Protein AF-A0A953S2D6-F1 (afdb_monomer_lite)

Radius of gyration: 29.21 Å; chains: 1; bounding box: 96×52×56 Å

Sequence (119 aa):
MMPFLSILCRARGLILPLVLLISFASARAQKHPPAKPIDLNVANAKELQQLPGVGAVTAQRIIDMRQKSGRFRRVEDLLAIRGISQKKLQALRPYVTVSPPPPQSTAKKPSPASQTHKN

pLDDT: mean 70.48, std 15.91, range [41.06, 90.5]

Secondary structure (DSSP, 8-state):
-------------------------------PPPSSPEETTT--HHHHHHSTT--HHHHHHHHHHHHHH-S--SGGGGGGSTT--HHHHHHHGGGEE--S--S---S------------

Structure (mmCIF, N/CA/C/O backbone):
data_AF-A0A953S2D6-F1
#
_entry.id   AF-A0A953S2D6-F1
#
loop_
_atom_site.group_PDB
_atom_site.id
_atom_site.type_symbol
_atom_site.label_atom_id
_atom_site.label_alt_id
_atom_site.label_comp_id
_atom_site.label_asym_id
_atom_site.label_entity_id
_atom_site.label_seq_id
_atom_site.pdbx_PDB_ins_code
_atom_site.Cartn_x
_atom_site.Cartn_y
_atom_site.Cartn_z
_atom_site.occupancy
_atom_site.B_iso_or_equiv
_atom_site.auth_seq_id
_atom_site.auth_comp_id
_atom_site.auth_asym_id
_atom_site.auth_atom_id
_atom_site.pdbx_PDB_model_num
ATOM 1 N N . MET A 1 1 ? 77.063 6.737 -46.715 1.00 54.91 1 MET A N 1
ATOM 2 C CA . MET A 1 1 ? 77.766 6.188 -45.538 1.00 54.91 1 MET A CA 1
ATOM 3 C C . MET A 1 1 ? 77.004 6.645 -44.301 1.00 54.91 1 MET A C 1
ATOM 5 O O . MET A 1 1 ? 77.249 7.735 -43.811 1.00 54.91 1 MET A O 1
ATOM 9 N N . MET A 1 2 ? 75.978 5.884 -43.910 1.00 44.56 2 MET A N 1
ATOM 10 C CA . MET A 1 2 ? 75.073 6.200 -42.795 1.00 44.56 2 MET A CA 1
ATOM 11 C C . MET A 1 2 ? 75.369 5.244 -41.643 1.00 44.56 2 MET A C 1
ATOM 13 O O . MET A 1 2 ? 75.347 4.034 -41.877 1.00 44.56 2 MET A O 1
ATOM 17 N N . PRO A 1 3 ? 75.612 5.743 -40.426 1.00 63.66 3 PRO A N 1
ATOM 18 C CA . PRO A 1 3 ? 75.492 4.913 -39.242 1.00 63.66 3 PRO A CA 1
ATOM 19 C C . PRO A 1 3 ? 74.481 5.489 -38.242 1.00 63.66 3 PRO A C 1
ATOM 21 O O . PRO A 1 3 ? 74.256 6.693 -38.184 1.00 63.66 3 PRO A O 1
ATOM 24 N N . PHE A 1 4 ? 73.956 4.589 -37.410 1.00 49.72 4 PHE A N 1
ATOM 25 C CA . PHE A 1 4 ? 73.128 4.829 -36.221 1.00 49.72 4 PHE A CA 1
ATOM 26 C C . PHE A 1 4 ? 71.613 4.755 -36.393 1.00 49.72 4 PHE A C 1
ATOM 28 O O . PHE A 1 4 ? 70.843 5.605 -35.957 1.00 49.72 4 PHE A O 1
ATOM 35 N N . LEU A 1 5 ? 71.194 3.589 -36.882 1.00 51.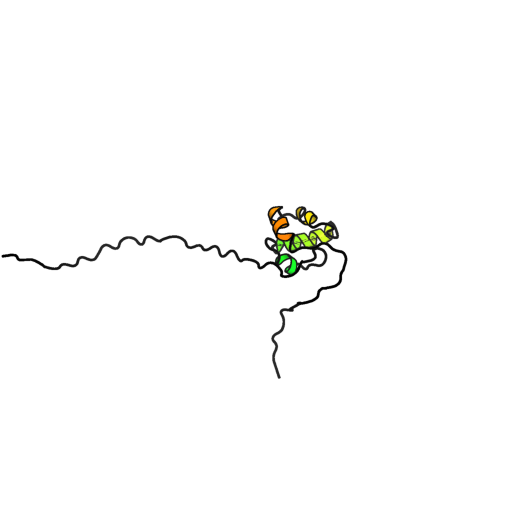97 5 LEU A N 1
ATOM 36 C CA . LEU A 1 5 ? 70.052 2.893 -36.305 1.00 51.97 5 LEU A CA 1
ATOM 37 C C . LEU A 1 5 ? 70.521 2.196 -35.008 1.00 51.97 5 LEU A C 1
ATOM 39 O O . LEU A 1 5 ? 71.282 1.232 -35.062 1.00 51.97 5 LEU A O 1
ATOM 43 N N . SER A 1 6 ? 70.127 2.707 -33.841 1.00 50.12 6 SER A N 1
ATOM 44 C CA . SER A 1 6 ? 70.213 2.035 -32.528 1.00 50.12 6 SER A CA 1
ATOM 45 C C . SER A 1 6 ? 69.226 2.731 -31.584 1.00 50.12 6 SER A C 1
ATOM 47 O O . SER A 1 6 ? 69.408 3.883 -31.219 1.00 50.12 6 SER A O 1
ATOM 49 N N . ILE A 1 7 ? 68.040 2.165 -31.363 1.00 61.88 7 ILE A N 1
ATOM 50 C CA . ILE A 1 7 ? 67.784 1.269 -30.226 1.00 61.88 7 ILE A CA 1
ATOM 51 C C . ILE A 1 7 ? 68.176 1.950 -28.909 1.00 61.88 7 ILE A C 1
ATOM 53 O O . ILE A 1 7 ? 69.270 1.740 -28.400 1.00 61.88 7 ILE A O 1
ATOM 57 N N . LEU A 1 8 ? 67.247 2.706 -28.317 1.00 53.69 8 LEU A N 1
ATOM 58 C CA . LEU A 1 8 ? 67.075 2.662 -26.867 1.00 53.69 8 LEU A CA 1
ATOM 59 C C . LEU A 1 8 ? 65.648 3.040 -26.469 1.00 53.69 8 LEU A C 1
ATOM 61 O O . LEU A 1 8 ? 65.281 4.195 -26.278 1.00 53.69 8 LEU A O 1
ATOM 65 N N . CYS A 1 9 ? 64.849 1.989 -26.341 1.00 50.72 9 CYS A N 1
ATOM 66 C CA . CYS A 1 9 ? 63.895 1.785 -25.264 1.00 50.72 9 CYS A CA 1
ATOM 67 C C . CYS A 1 9 ? 64.082 2.754 -24.072 1.00 50.72 9 CYS A C 1
ATOM 69 O O . CYS A 1 9 ? 65.019 2.619 -23.286 1.00 50.72 9 CYS A O 1
ATOM 71 N N . ARG A 1 10 ? 63.153 3.695 -23.884 1.00 50.59 10 ARG A N 1
ATOM 72 C CA . ARG A 1 10 ? 62.911 4.305 -22.570 1.00 50.59 10 ARG A CA 1
ATOM 73 C C . ARG A 1 10 ? 61.414 4.387 -22.309 1.00 50.59 10 ARG A C 1
ATOM 75 O O . ARG A 1 10 ? 60.820 5.451 -22.181 1.00 50.59 10 ARG A O 1
ATOM 82 N N . ALA A 1 11 ? 60.813 3.208 -22.202 1.00 53.41 11 ALA A N 1
ATOM 83 C CA . ALA A 1 11 ? 59.635 3.041 -21.374 1.00 53.41 11 ALA A CA 1
ATOM 84 C C . ALA A 1 11 ? 59.973 3.508 -19.947 1.00 53.41 11 ALA A C 1
ATOM 86 O O . ALA A 1 11 ? 60.863 2.939 -19.316 1.00 53.41 11 ALA A O 1
ATOM 87 N N . ARG A 1 12 ? 59.296 4.556 -19.464 1.00 61.66 12 ARG A N 1
ATOM 88 C CA . ARG A 1 12 ? 58.943 4.812 -18.051 1.00 61.66 12 ARG A CA 1
ATOM 89 C C . ARG A 1 12 ? 58.314 6.194 -17.950 1.00 61.66 12 ARG A C 1
ATOM 91 O O . ARG A 1 12 ? 58.996 7.205 -17.863 1.00 61.66 12 ARG A O 1
ATOM 98 N N . GLY A 1 13 ? 56.994 6.208 -17.950 1.00 48.91 13 GLY A N 1
ATOM 99 C CA . GLY A 1 13 ? 56.206 7.409 -17.733 1.00 48.91 13 GLY A CA 1
ATOM 100 C C . GLY A 1 13 ? 54.754 7.009 -17.616 1.00 48.91 13 GLY A C 1
ATOM 101 O O . GLY A 1 13 ? 53.980 7.233 -18.531 1.00 48.91 13 GLY A O 1
ATOM 102 N N . LEU A 1 14 ? 54.460 6.295 -16.532 1.00 59.91 14 LEU A N 1
ATOM 103 C CA . LEU A 1 14 ? 53.147 5.866 -16.069 1.00 59.91 14 LEU A CA 1
ATOM 104 C C . LEU A 1 14 ? 52.128 7.011 -16.232 1.00 59.91 14 LEU A C 1
ATOM 106 O O . LEU A 1 14 ? 52.079 7.927 -15.413 1.00 59.91 14 LEU A O 1
ATOM 110 N N . ILE A 1 15 ? 51.345 6.979 -17.312 1.00 58.12 15 ILE A N 1
ATOM 111 C CA . ILE A 1 15 ? 50.226 7.897 -17.516 1.00 58.12 15 ILE A CA 1
ATOM 112 C C . ILE A 1 15 ? 49.119 7.437 -16.569 1.00 58.12 15 ILE A C 1
ATOM 114 O O . ILE A 1 15 ? 48.563 6.352 -16.720 1.00 58.12 15 ILE A O 1
ATOM 118 N N . LEU A 1 16 ? 48.917 8.266 -15.545 1.00 52.12 16 LEU A N 1
ATOM 119 C CA . LEU A 1 16 ? 47.763 8.406 -14.660 1.00 52.12 16 LEU A CA 1
ATOM 120 C C . LEU A 1 16 ? 46.562 7.516 -15.056 1.00 52.12 16 LEU A C 1
ATOM 122 O O . LEU A 1 16 ? 46.021 7.706 -16.150 1.00 52.12 16 LEU A O 1
ATOM 126 N N . PRO A 1 17 ? 46.096 6.575 -14.208 1.00 49.22 17 PRO A N 1
ATOM 127 C CA . PRO A 1 17 ? 44.925 5.788 -14.548 1.00 49.22 17 PRO A CA 1
ATOM 128 C C . PRO A 1 17 ? 43.717 6.726 -14.525 1.00 49.22 17 PRO A C 1
ATOM 130 O O . PRO A 1 17 ? 43.240 7.141 -13.469 1.00 49.22 17 PRO A O 1
ATOM 133 N N . LEU A 1 18 ? 43.238 7.084 -15.714 1.00 57.66 18 LEU A N 1
ATOM 134 C CA . LEU A 1 18 ? 41.928 7.672 -15.925 1.00 57.66 18 LEU A CA 1
ATOM 135 C C . LEU A 1 18 ? 40.903 6.625 -15.477 1.00 57.66 18 LEU A C 1
ATOM 137 O O . LEU A 1 18 ? 40.545 5.724 -16.233 1.00 57.66 18 LEU A O 1
ATO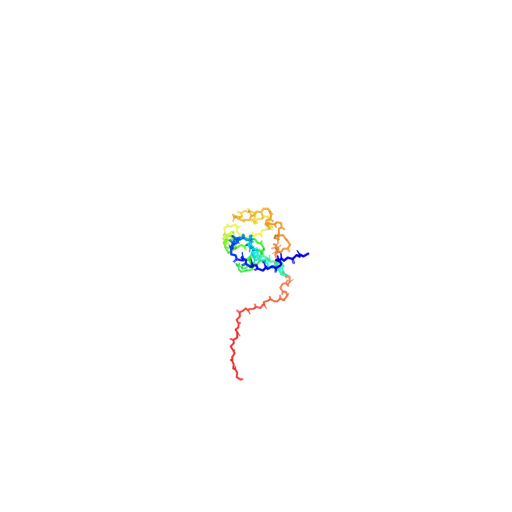M 141 N N . VAL A 1 19 ? 40.492 6.714 -14.211 1.00 56.84 19 VAL A N 1
ATOM 142 C CA . VAL A 1 19 ? 39.372 5.977 -13.619 1.00 56.84 19 VAL A CA 1
ATOM 143 C C . VAL A 1 19 ? 38.116 6.376 -14.393 1.00 56.84 19 VAL A C 1
ATOM 145 O O . VAL A 1 19 ? 37.424 7.343 -14.077 1.00 56.84 19 VAL A O 1
ATOM 148 N N . LEU A 1 20 ? 37.877 5.655 -15.486 1.00 54.62 20 LEU A N 1
ATOM 149 C CA . LEU A 1 20 ? 36.724 5.802 -16.351 1.00 54.62 20 LEU A CA 1
ATOM 150 C C . LEU A 1 20 ? 35.496 5.263 -15.608 1.00 54.62 20 LEU A C 1
ATOM 152 O O . LEU A 1 20 ? 35.279 4.060 -15.512 1.00 54.62 20 LEU A O 1
ATOM 156 N N . LEU A 1 21 ? 34.716 6.208 -15.087 1.00 56.25 21 LEU A N 1
ATOM 157 C CA . LEU A 1 21 ? 33.257 6.179 -15.002 1.00 56.25 21 LEU A CA 1
ATOM 158 C C . LEU A 1 21 ? 32.639 4.916 -14.388 1.00 56.25 21 LEU A C 1
ATOM 160 O O . LEU A 1 21 ? 32.195 3.999 -15.072 1.00 56.25 21 LEU A O 1
ATOM 164 N N . ILE A 1 22 ? 32.512 4.955 -13.061 1.00 60.09 22 ILE A N 1
ATOM 165 C CA . ILE A 1 22 ? 31.221 4.900 -12.354 1.00 60.09 22 ILE A CA 1
ATOM 166 C C . ILE A 1 22 ? 30.103 4.199 -13.153 1.00 60.09 22 ILE A C 1
ATOM 168 O O . ILE A 1 22 ? 29.095 4.798 -13.519 1.00 60.09 22 ILE A O 1
ATOM 172 N N . SER A 1 23 ? 30.237 2.893 -13.373 1.00 58.03 23 SER A N 1
ATOM 173 C CA . SER A 1 23 ? 29.103 2.039 -13.723 1.00 58.03 23 SER A CA 1
ATOM 174 C C . SER A 1 23 ? 28.379 1.669 -12.435 1.00 58.03 23 SER A C 1
ATOM 176 O O . SER A 1 23 ? 28.304 0.508 -12.044 1.00 58.03 23 SER A O 1
ATOM 178 N N . PHE A 1 24 ? 27.841 2.679 -11.747 1.00 56.91 24 PHE A N 1
ATOM 179 C CA . PHE A 1 24 ? 26.824 2.460 -10.726 1.00 56.91 24 PHE A CA 1
ATOM 180 C C . PHE A 1 24 ? 25.523 2.162 -11.472 1.00 56.91 24 PHE A C 1
ATOM 182 O O . PHE A 1 24 ? 24.615 2.988 -11.570 1.00 56.91 24 PHE A O 1
ATOM 189 N N . ALA A 1 25 ? 25.473 0.977 -12.083 1.00 58.75 25 ALA A N 1
ATOM 190 C CA . ALA A 1 25 ? 24.252 0.397 -12.594 1.00 58.75 25 ALA A CA 1
ATOM 191 C C . ALA A 1 25 ? 23.343 0.205 -11.381 1.00 58.75 25 ALA A C 1
ATOM 193 O O . ALA A 1 25 ? 23.420 -0.789 -10.662 1.00 58.75 25 ALA A O 1
ATOM 194 N N . SER A 1 26 ? 22.531 1.226 -11.103 1.00 55.44 26 SER A N 1
ATOM 195 C CA . SER A 1 26 ? 21.443 1.152 -10.147 1.00 55.44 26 SER A CA 1
ATOM 196 C C . SER A 1 26 ? 20.521 0.050 -10.648 1.00 55.44 26 SER A C 1
ATOM 198 O O . SER A 1 26 ? 19.690 0.263 -11.535 1.00 55.44 26 SER A O 1
ATOM 200 N N . ALA A 1 27 ? 20.734 -1.157 -10.124 1.00 56.59 27 ALA A N 1
ATOM 201 C CA . ALA A 1 27 ? 19.864 -2.296 -10.302 1.00 56.59 27 ALA A CA 1
ATOM 202 C C . ALA A 1 27 ? 18.538 -1.930 -9.641 1.00 56.59 27 ALA A C 1
ATOM 204 O O . ALA A 1 27 ? 18.291 -2.191 -8.464 1.00 56.59 27 ALA A O 1
ATOM 205 N N . ARG A 1 28 ? 17.684 -1.245 -10.402 1.00 55.88 28 ARG A N 1
ATOM 206 C CA . ARG A 1 28 ? 16.274 -1.105 -10.079 1.00 55.88 28 ARG A CA 1
ATOM 207 C C . ARG A 1 28 ? 15.752 -2.530 -10.022 1.00 55.88 28 ARG A C 1
ATOM 209 O O . ARG A 1 28 ? 15.581 -3.155 -11.062 1.00 55.88 28 ARG A O 1
ATOM 216 N N . ALA A 1 29 ? 15.575 -3.054 -8.811 1.00 57.34 29 ALA A N 1
ATOM 217 C CA . ALA A 1 29 ? 14.903 -4.318 -8.577 1.00 57.34 29 ALA A CA 1
ATOM 218 C C . ALA A 1 29 ? 13.491 -4.187 -9.159 1.00 57.34 29 ALA A C 1
ATOM 220 O O . ALA A 1 29 ? 12.591 -3.622 -8.534 1.00 57.34 29 ALA A O 1
ATOM 221 N N . GLN A 1 30 ? 13.335 -4.620 -10.409 1.00 55.66 30 GLN A N 1
ATOM 222 C CA . GLN A 1 30 ? 12.067 -4.607 -11.113 1.00 55.66 30 GLN A CA 1
ATOM 223 C C . GLN A 1 30 ? 11.176 -5.622 -10.410 1.00 55.66 30 GLN A C 1
ATOM 225 O O . GLN A 1 30 ? 11.355 -6.834 -10.524 1.00 55.66 30 GLN A O 1
ATOM 230 N N . LYS A 1 31 ? 10.246 -5.117 -9.602 1.00 53.06 31 LYS A N 1
ATOM 231 C CA . LYS A 1 31 ? 9.232 -5.946 -8.968 1.00 53.06 31 LYS A CA 1
ATOM 232 C C . LYS A 1 31 ? 8.277 -6.377 -10.073 1.00 53.06 31 LYS A C 1
ATOM 234 O O . LYS A 1 31 ? 7.575 -5.534 -10.628 1.00 53.06 31 LYS A O 1
ATOM 239 N N . HIS A 1 32 ? 8.319 -7.658 -10.439 1.00 57.12 32 HIS A N 1
ATOM 240 C CA . HIS A 1 32 ? 7.426 -8.192 -11.458 1.00 57.12 32 HIS A CA 1
ATOM 241 C C . HIS A 1 32 ? 5.974 -7.937 -11.047 1.00 57.12 32 HIS A C 1
ATOM 243 O O . HIS A 1 32 ? 5.621 -8.214 -9.894 1.00 57.12 32 HIS A O 1
ATOM 249 N N . PRO A 1 33 ? 5.145 -7.402 -11.957 1.00 58.75 33 PRO A N 1
ATOM 250 C CA . PRO A 1 33 ? 3.744 -7.192 -11.664 1.00 58.75 33 PRO A CA 1
ATOM 251 C C . PRO A 1 33 ? 3.064 -8.526 -11.330 1.00 58.75 33 PRO A C 1
ATOM 253 O O . PRO A 1 33 ? 3.429 -9.566 -11.891 1.00 58.75 33 PRO A O 1
ATOM 256 N N . PRO A 1 34 ? 2.085 -8.529 -10.413 1.00 60.81 34 PRO A N 1
ATOM 257 C CA . PRO A 1 34 ? 1.362 -9.745 -10.085 1.00 60.81 34 PRO A CA 1
ATOM 258 C C . PRO A 1 34 ? 0.601 -10.243 -11.319 1.00 60.81 34 PRO A C 1
ATOM 260 O O . PRO A 1 34 ? -0.071 -9.478 -12.005 1.00 60.81 34 PRO A O 1
ATOM 263 N N . ALA A 1 35 ? 0.671 -11.551 -11.575 1.00 64.50 35 ALA A N 1
ATOM 264 C CA . ALA A 1 35 ? -0.021 -12.200 -12.693 1.00 64.50 35 ALA A CA 1
ATOM 265 C C . ALA A 1 35 ? -1.558 -12.164 -12.570 1.00 64.50 35 ALA A C 1
ATOM 267 O O . ALA A 1 35 ? -2.263 -12.622 -13.466 1.00 64.50 35 ALA A O 1
ATOM 268 N N . LYS A 1 36 ? -2.079 -11.680 -11.436 1.00 71.88 36 LYS A N 1
ATOM 269 C CA . LYS A 1 36 ? -3.501 -11.652 -11.112 1.00 71.88 36 LYS A CA 1
ATOM 270 C C . LYS A 1 36 ? -3.885 -10.340 -10.445 1.00 71.88 36 LYS A C 1
ATOM 272 O O . LYS A 1 36 ? -3.094 -9.834 -9.645 1.00 71.88 36 LYS A O 1
ATOM 277 N N . PRO A 1 37 ? -5.096 -9.831 -10.720 1.00 77.19 37 PRO A N 1
ATOM 278 C CA . PRO A 1 37 ? -5.635 -8.704 -9.984 1.00 77.19 37 PRO A CA 1
ATOM 279 C C . PRO A 1 37 ? -5.767 -9.050 -8.498 1.00 77.19 37 PRO A C 1
ATOM 281 O O . PRO A 1 37 ? -6.291 -10.101 -8.127 1.00 77.19 37 PRO A O 1
ATOM 284 N N . ILE A 1 38 ? -5.256 -8.159 -7.656 1.00 83.50 38 ILE A N 1
ATOM 285 C CA . ILE A 1 38 ? -5.255 -8.273 -6.203 1.00 83.50 38 ILE A CA 1
ATOM 286 C C . ILE A 1 38 ? -6.440 -7.479 -5.657 1.00 83.50 38 ILE A C 1
ATOM 288 O O . ILE A 1 38 ? -6.563 -6.277 -5.900 1.00 83.50 38 ILE A O 1
ATOM 292 N N . ASP A 1 39 ? -7.302 -8.137 -4.886 1.00 85.31 39 ASP A N 1
ATOM 293 C CA . ASP A 1 39 ? -8.445 -7.470 -4.268 1.00 85.31 39 ASP A CA 1
ATOM 294 C C . ASP A 1 39 ? -8.021 -6.694 -3.014 1.00 85.31 39 ASP A C 1
ATOM 296 O O . ASP A 1 39 ? -7.556 -7.256 -2.020 1.00 85.31 39 ASP A O 1
ATOM 300 N N . LEU A 1 40 ? -8.231 -5.378 -3.043 1.00 86.06 40 LEU A N 1
ATOM 301 C CA . LEU A 1 40 ? -7.859 -4.461 -1.970 1.00 86.06 40 LEU A CA 1
ATOM 302 C C . LEU A 1 40 ? -8.629 -4.664 -0.670 1.00 86.06 40 LEU A C 1
ATOM 304 O O . LEU A 1 40 ? -8.231 -4.052 0.316 1.00 86.06 40 LEU A O 1
ATOM 308 N N . ASN A 1 41 ? -9.684 -5.476 -0.625 1.00 85.88 41 ASN A N 1
ATOM 309 C CA . ASN A 1 41 ? -10.442 -5.760 0.596 1.00 85.88 41 ASN A CA 1
ATOM 310 C C . ASN A 1 41 ? -10.008 -7.049 1.305 1.00 85.88 41 ASN A C 1
ATOM 312 O O . ASN A 1 41 ? -10.144 -7.137 2.526 1.00 85.88 41 ASN A O 1
ATOM 316 N N . VAL A 1 42 ? -9.458 -8.021 0.572 1.00 82.38 42 VAL A N 1
ATOM 317 C CA . VAL A 1 42 ? -9.012 -9.321 1.118 1.00 82.38 42 VAL A CA 1
ATOM 318 C C . VAL A 1 42 ? -7.501 -9.524 1.067 1.00 82.38 42 VAL A C 1
ATOM 320 O O . VAL A 1 42 ? -6.989 -10.364 1.797 1.00 82.38 42 VAL A O 1
ATOM 323 N N . ALA A 1 43 ? -6.770 -8.734 0.279 1.00 83.00 43 ALA A N 1
ATOM 324 C CA . ALA A 1 43 ? -5.332 -8.912 0.115 1.00 83.00 43 ALA A CA 1
ATOM 325 C C . ALA A 1 43 ? -4.555 -8.791 1.428 1.00 83.00 43 ALA A C 1
ATOM 327 O O . ALA A 1 43 ? -4.842 -7.920 2.259 1.00 83.00 43 ALA A O 1
ATOM 328 N N . ASN A 1 44 ? -3.531 -9.630 1.554 1.00 85.75 44 ASN A N 1
ATOM 329 C CA . ASN A 1 44 ? -2.570 -9.660 2.647 1.00 85.75 44 ASN A CA 1
ATOM 330 C C . ASN A 1 44 ? -1.407 -8.687 2.416 1.00 85.75 44 ASN A C 1
ATOM 332 O O . ASN A 1 44 ? -1.109 -8.294 1.288 1.00 85.75 44 ASN A O 1
ATOM 336 N N . ALA A 1 45 ? -0.657 -8.369 3.478 1.00 85.06 45 ALA A N 1
ATOM 337 C CA . ALA A 1 45 ? 0.500 -7.471 3.394 1.00 85.06 45 ALA A CA 1
ATOM 338 C C . ALA A 1 45 ? 1.530 -7.905 2.334 1.00 85.06 45 ALA A C 1
ATOM 340 O O . ALA A 1 45 ? 2.089 -7.059 1.639 1.00 85.06 45 ALA A O 1
ATOM 341 N N . LYS A 1 46 ? 1.768 -9.216 2.183 1.00 84.06 46 LYS A N 1
ATOM 342 C CA . LYS A 1 46 ? 2.700 -9.754 1.178 1.00 84.06 46 LYS A CA 1
ATOM 343 C C . LYS A 1 46 ? 2.193 -9.561 -0.252 1.00 84.06 46 LYS A C 1
ATOM 345 O O . LYS A 1 46 ? 2.983 -9.207 -1.117 1.00 84.06 46 LYS A O 1
ATOM 350 N N . GLU A 1 47 ? 0.897 -9.744 -0.485 1.00 84.19 47 GLU A N 1
ATOM 351 C CA . GLU A 1 47 ? 0.264 -9.566 -1.800 1.00 84.19 47 GLU A CA 1
ATOM 352 C C . GLU A 1 47 ? 0.277 -8.087 -2.195 1.00 84.19 47 GLU A C 1
ATOM 354 O O . GLU A 1 47 ? 0.721 -7.731 -3.282 1.00 84.19 47 GLU A O 1
ATOM 359 N N . LEU A 1 48 ? -0.068 -7.196 -1.261 1.00 85.31 48 LEU A N 1
ATOM 360 C CA . LEU A 1 48 ? 0.028 -5.750 -1.469 1.00 85.31 48 LEU A CA 1
ATOM 361 C C . LEU A 1 48 ? 1.458 -5.310 -1.789 1.00 85.31 48 LEU A C 1
ATOM 363 O O . LEU A 1 48 ? 1.659 -4.425 -2.612 1.00 85.31 48 LEU A O 1
ATOM 367 N N . GLN A 1 49 ? 2.465 -5.934 -1.177 1.00 86.06 49 GLN A N 1
ATOM 368 C CA . GLN A 1 49 ? 3.857 -5.641 -1.495 1.00 86.06 49 GLN A CA 1
ATOM 369 C C . GLN A 1 49 ? 4.242 -6.072 -2.909 1.00 86.06 49 GLN A C 1
ATOM 371 O O . GLN A 1 49 ? 5.147 -5.461 -3.456 1.00 86.06 49 GLN A O 1
ATOM 376 N N . GLN A 1 50 ? 3.618 -7.078 -3.527 1.00 83.31 50 GLN A N 1
ATOM 377 C CA . GLN A 1 50 ? 3.950 -7.475 -4.908 1.00 83.31 50 GLN A CA 1
ATOM 378 C C . GLN A 1 50 ? 3.644 -6.372 -5.923 1.00 83.31 50 GLN A C 1
ATOM 380 O O . GLN A 1 50 ? 4.198 -6.364 -7.019 1.00 83.31 50 GLN A O 1
ATOM 385 N N . LEU A 1 51 ? 2.808 -5.412 -5.540 1.00 82.62 51 LEU A N 1
ATOM 386 C CA . LEU A 1 51 ? 2.448 -4.295 -6.380 1.00 82.62 51 LEU A CA 1
ATOM 387 C C . LEU A 1 51 ? 3.631 -3.327 -6.603 1.00 82.62 51 LEU A C 1
ATOM 389 O O . LEU A 1 51 ? 4.367 -2.991 -5.663 1.00 82.62 51 LEU A O 1
ATOM 393 N N . PRO A 1 52 ? 3.813 -2.822 -7.835 1.00 81.12 52 PRO A N 1
ATOM 394 C CA . PRO A 1 52 ? 4.884 -1.883 -8.143 1.00 81.12 52 PRO A CA 1
ATOM 395 C C . PRO A 1 52 ? 4.707 -0.580 -7.351 1.00 81.12 52 PRO A C 1
ATOM 397 O O . PRO A 1 52 ? 3.652 0.050 -7.359 1.00 81.12 52 PRO A O 1
ATOM 400 N N . GLY A 1 53 ? 5.759 -0.159 -6.644 1.00 80.44 53 GLY A N 1
ATOM 401 C CA . GLY A 1 53 ? 5.743 1.077 -5.854 1.00 80.44 53 GLY A CA 1
ATOM 402 C C . GLY A 1 53 ? 5.032 0.986 -4.496 1.00 80.44 53 GLY A C 1
ATOM 403 O O . GLY A 1 53 ? 4.953 2.010 -3.803 1.00 80.44 53 GLY A O 1
ATOM 404 N N . VAL A 1 54 ? 4.574 -0.211 -4.098 1.00 85.12 54 VAL A N 1
ATOM 405 C CA . VAL A 1 54 ? 4.041 -0.511 -2.760 1.00 85.12 54 VAL A CA 1
ATOM 406 C C . VAL A 1 54 ? 5.101 -1.247 -1.937 1.00 85.12 54 VAL A C 1
ATOM 408 O O . VAL A 1 54 ? 5.555 -2.345 -2.266 1.00 85.12 54 VAL A O 1
ATOM 411 N N . GLY A 1 55 ? 5.531 -0.605 -0.851 1.00 86.69 55 GLY A N 1
ATOM 412 C CA . GLY A 1 55 ? 6.474 -1.173 0.115 1.00 86.69 55 GLY A CA 1
ATOM 413 C C . GLY A 1 55 ? 5.776 -1.748 1.347 1.00 86.69 55 GLY A C 1
ATOM 414 O O . GLY A 1 55 ? 4.563 -1.613 1.500 1.00 86.69 55 GLY A O 1
ATOM 415 N N . ALA A 1 56 ? 6.554 -2.329 2.266 1.00 87.44 56 ALA A N 1
ATOM 416 C CA . ALA A 1 56 ? 6.043 -2.865 3.532 1.00 87.44 56 ALA A CA 1
ATOM 417 C C . ALA A 1 56 ? 5.266 -1.816 4.349 1.00 87.44 56 ALA A C 1
ATOM 419 O O . ALA A 1 56 ? 4.162 -2.089 4.810 1.00 87.44 56 ALA A O 1
ATOM 420 N N . VAL A 1 57 ? 5.793 -0.588 4.421 1.00 89.75 57 VAL A N 1
ATOM 421 C CA . VAL A 1 57 ? 5.156 0.539 5.123 1.00 89.75 57 VAL A CA 1
ATOM 422 C C . VAL A 1 57 ? 3.820 0.918 4.479 1.00 89.75 57 VAL A C 1
ATOM 424 O O . VAL A 1 57 ? 2.830 1.149 5.165 1.00 89.75 57 VAL A O 1
ATOM 427 N N . THR A 1 58 ? 3.764 0.979 3.147 1.00 87.81 58 THR A N 1
ATOM 428 C CA . THR A 1 58 ? 2.520 1.297 2.432 1.00 87.81 58 THR A CA 1
ATOM 429 C C . THR A 1 58 ? 1.495 0.177 2.589 1.00 87.81 58 THR A C 1
ATOM 431 O O . THR A 1 58 ? 0.326 0.466 2.806 1.00 87.81 58 THR A O 1
ATOM 434 N N . ALA A 1 59 ? 1.927 -1.086 2.544 1.00 89.25 59 ALA A N 1
ATOM 435 C CA . ALA A 1 59 ? 1.058 -2.239 2.762 1.00 89.25 59 ALA A CA 1
ATOM 436 C C . ALA A 1 59 ? 0.432 -2.239 4.166 1.00 89.25 59 ALA A C 1
ATOM 438 O O . ALA A 1 59 ? -0.765 -2.476 4.291 1.00 89.25 59 ALA A O 1
ATOM 439 N N . GLN A 1 60 ? 1.206 -1.908 5.204 1.00 90.50 60 GLN A N 1
ATOM 440 C CA . GLN A 1 60 ? 0.681 -1.734 6.564 1.00 90.50 60 GLN A CA 1
ATOM 441 C C . GLN A 1 60 ? -0.358 -0.612 6.622 1.00 90.50 60 GLN A C 1
ATOM 443 O O . GLN A 1 60 ? -1.463 -0.834 7.096 1.00 90.50 60 GLN A O 1
ATOM 448 N N . ARG A 1 61 ? -0.075 0.547 6.016 1.00 90.12 61 ARG A N 1
ATOM 449 C CA . ARG A 1 61 ? -1.035 1.663 5.971 1.00 90.12 61 ARG A CA 1
ATOM 450 C C . ARG A 1 61 ? -2.342 1.314 5.259 1.00 90.12 61 ARG A C 1
ATOM 452 O O . ARG A 1 61 ? -3.384 1.836 5.637 1.00 90.12 61 ARG A O 1
ATOM 459 N N . ILE A 1 62 ? -2.305 0.460 4.233 1.00 88.25 62 ILE A N 1
ATOM 460 C CA . ILE A 1 62 ? -3.519 -0.046 3.571 1.00 88.25 62 ILE A CA 1
ATOM 461 C C . ILE A 1 62 ? -4.357 -0.862 4.566 1.00 88.25 62 ILE A C 1
ATOM 463 O O . ILE A 1 62 ? -5.572 -0.696 4.613 1.00 88.25 62 ILE A O 1
ATOM 467 N N . ILE A 1 63 ? -3.720 -1.706 5.381 1.00 88.06 63 ILE A N 1
ATOM 468 C CA . ILE A 1 63 ? -4.398 -2.499 6.417 1.00 88.06 63 ILE A CA 1
ATOM 469 C C . ILE A 1 63 ? -4.959 -1.586 7.514 1.00 88.06 63 ILE A C 1
ATOM 471 O O . ILE A 1 63 ? -6.129 -1.715 7.865 1.00 88.06 63 ILE A O 1
ATOM 475 N N . ASP A 1 64 ? -4.177 -0.616 7.989 1.00 90.06 64 ASP A N 1
ATOM 476 C CA . ASP A 1 64 ? -4.625 0.359 8.990 1.00 90.06 64 ASP A CA 1
ATOM 477 C C . ASP A 1 64 ? -5.814 1.181 8.473 1.00 90.06 64 ASP A C 1
ATOM 479 O O . ASP A 1 64 ? -6.764 1.457 9.204 1.00 90.06 64 ASP A O 1
ATOM 483 N N . MET A 1 65 ? -5.798 1.551 7.188 1.00 89.56 65 MET A N 1
ATOM 484 C CA . MET A 1 65 ? -6.931 2.207 6.537 1.00 89.56 65 MET A CA 1
ATOM 485 C C . MET A 1 65 ? -8.178 1.331 6.536 1.00 89.56 65 MET A C 1
ATOM 487 O O . MET A 1 65 ? -9.261 1.857 6.783 1.00 89.56 65 MET A O 1
ATOM 491 N N . ARG A 1 66 ? -8.049 0.011 6.329 1.00 86.56 66 ARG A N 1
ATOM 492 C CA . ARG A 1 66 ? -9.202 -0.897 6.440 1.00 86.56 66 ARG A CA 1
ATOM 493 C C . ARG A 1 66 ? -9.805 -0.884 7.839 1.00 86.56 66 ARG A C 1
ATOM 495 O O . ARG A 1 66 ? -11.020 -0.962 7.977 1.00 86.56 66 ARG A O 1
ATOM 502 N N . GLN A 1 67 ? -8.969 -0.775 8.868 1.00 87.19 67 GLN A N 1
ATOM 503 C CA . GLN A 1 67 ? -9.429 -0.709 10.254 1.00 87.19 67 GLN A CA 1
ATOM 504 C C . GLN A 1 67 ? -10.097 0.632 10.583 1.00 87.19 67 GLN A C 1
ATOM 506 O O . GLN A 1 67 ? -11.060 0.658 11.341 1.00 87.19 67 GLN A O 1
ATOM 511 N N . LYS A 1 68 ? -9.612 1.739 10.004 1.00 87.69 68 LYS A N 1
ATOM 512 C CA . LYS A 1 68 ? -10.104 3.097 10.295 1.00 87.69 68 LYS A CA 1
ATOM 513 C C . LYS A 1 68 ? -11.301 3.526 9.447 1.00 87.69 68 LYS A C 1
ATOM 515 O O . LYS A 1 68 ? -12.269 4.047 9.986 1.00 87.69 68 LYS A O 1
ATOM 520 N N . SER A 1 69 ? -11.230 3.348 8.128 1.00 82.75 69 SER A N 1
ATOM 521 C CA . SER A 1 69 ? -12.281 3.755 7.179 1.00 82.75 69 SER A CA 1
ATOM 522 C C . SER A 1 69 ? -13.213 2.612 6.779 1.00 82.75 69 SER A C 1
ATOM 524 O O . SER A 1 69 ? -14.244 2.862 6.157 1.00 82.75 69 SER A O 1
ATOM 526 N N . GLY A 1 70 ? -12.878 1.365 7.116 1.00 83.31 70 GLY A N 1
ATOM 527 C CA . GLY A 1 70 ? -13.621 0.191 6.671 1.00 83.31 70 GLY A CA 1
ATOM 528 C C . GLY A 1 70 ? -13.188 -0.285 5.282 1.00 83.31 70 GLY A C 1
ATOM 529 O O . GLY A 1 70 ? -12.030 -0.178 4.887 1.00 83.31 70 GLY A O 1
ATOM 530 N N . ARG A 1 71 ? -14.117 -0.874 4.526 1.00 83.69 71 ARG A N 1
ATOM 531 C CA . ARG A 1 71 ? -13.822 -1.498 3.224 1.00 83.69 71 ARG A CA 1
ATOM 532 C C . ARG A 1 71 ? -13.560 -0.444 2.143 1.00 83.69 71 ARG A C 1
ATOM 534 O O . ARG A 1 71 ? -14.274 0.554 2.073 1.00 83.69 71 ARG A O 1
ATOM 541 N N . PHE A 1 72 ? -12.608 -0.718 1.253 1.00 85.19 72 PHE A N 1
ATOM 542 C CA . PHE A 1 72 ? -12.396 0.076 0.045 1.00 85.19 72 PHE A CA 1
ATOM 543 C C . PHE A 1 72 ? -13.585 -0.106 -0.899 1.00 85.19 72 PHE A C 1
ATOM 545 O O . PHE A 1 72 ? -14.038 -1.236 -1.121 1.00 85.19 72 PHE A O 1
ATOM 552 N N . ARG A 1 73 ? -14.090 1.002 -1.452 1.00 83.25 73 ARG A N 1
ATOM 553 C CA . ARG A 1 73 ? -15.182 1.004 -2.441 1.00 83.25 73 ARG A CA 1
ATOM 554 C C . ARG A 1 73 ? -14.661 1.290 -3.839 1.00 83.25 73 ARG A C 1
ATOM 556 O O . ARG A 1 73 ? -15.235 0.820 -4.818 1.00 83.25 73 ARG A O 1
ATOM 563 N N . ARG A 1 74 ? -13.595 2.082 -3.928 1.00 85.25 74 ARG A N 1
ATOM 564 C CA . ARG A 1 74 ? -12.994 2.564 -5.170 1.00 85.25 74 ARG A CA 1
ATOM 565 C C . ARG A 1 74 ? -11.480 2.388 -5.104 1.00 85.25 74 ARG A C 1
ATOM 567 O O . ARG A 1 74 ? -10.897 2.336 -4.025 1.00 85.25 74 ARG A O 1
ATOM 574 N N . VAL A 1 75 ? -10.826 2.304 -6.261 1.00 83.94 75 VAL A N 1
ATOM 575 C CA . VAL A 1 75 ? -9.352 2.245 -6.312 1.00 83.94 75 VAL A CA 1
ATOM 576 C C . VAL A 1 75 ? -8.760 3.590 -5.879 1.00 83.94 75 VAL A C 1
ATOM 578 O O . VAL A 1 75 ? -7.689 3.642 -5.281 1.00 83.94 75 VAL A O 1
ATOM 581 N N . GLU A 1 76 ? -9.484 4.680 -6.134 1.00 86.88 76 GLU A N 1
ATOM 582 C CA . GLU A 1 76 ? -9.134 6.057 -5.780 1.00 86.88 76 GLU A CA 1
ATOM 583 C C . GLU A 1 76 ? -8.982 6.271 -4.268 1.00 86.88 76 GLU A C 1
ATOM 585 O O . GLU A 1 76 ? -8.194 7.121 -3.858 1.00 86.88 76 GLU A O 1
ATOM 590 N N . ASP A 1 77 ? -9.639 5.452 -3.442 1.00 85.88 77 ASP A N 1
ATOM 591 C CA . ASP A 1 77 ? -9.526 5.492 -1.979 1.00 85.88 77 ASP A CA 1
ATOM 592 C C . ASP A 1 77 ? -8.074 5.247 -1.508 1.00 85.88 77 ASP A C 1
ATOM 594 O O . ASP A 1 77 ? -7.672 5.685 -0.429 1.00 85.88 77 ASP A O 1
ATOM 598 N N . LEU A 1 78 ? -7.237 4.613 -2.342 1.00 85.50 78 LEU A N 1
ATOM 599 C CA . LEU A 1 78 ? -5.803 4.460 -2.089 1.00 85.50 78 LEU A CA 1
ATOM 600 C C . LEU A 1 78 ? -5.045 5.799 -2.052 1.00 85.50 78 LEU A C 1
ATOM 602 O O . LEU A 1 78 ? -3.974 5.857 -1.452 1.00 85.50 78 LEU A O 1
ATOM 606 N N . LEU A 1 79 ? -5.564 6.877 -2.652 1.00 86.56 79 LEU A N 1
ATOM 607 C CA . LEU A 1 79 ? -4.937 8.209 -2.605 1.00 86.56 79 LEU A CA 1
ATOM 608 C C . LEU A 1 7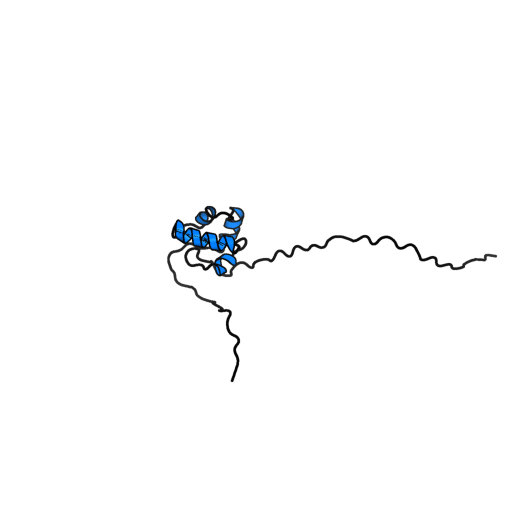9 ? -5.001 8.844 -1.215 1.00 86.56 79 LEU A C 1
ATOM 610 O O . LEU A 1 79 ? -4.168 9.691 -0.897 1.00 86.56 79 LEU A O 1
ATOM 614 N N . ALA A 1 80 ? -5.937 8.410 -0.366 1.00 85.94 80 ALA A N 1
ATOM 615 C CA . ALA A 1 80 ? -5.982 8.839 1.029 1.00 85.94 80 ALA A CA 1
ATOM 616 C C . ALA A 1 80 ? -4.765 8.329 1.828 1.00 85.94 80 ALA A C 1
ATOM 618 O O . ALA A 1 80 ? -4.430 8.863 2.888 1.00 85.94 80 ALA A O 1
ATOM 619 N N . ILE A 1 81 ? -4.061 7.310 1.317 1.00 86.12 81 ILE A N 1
ATOM 620 C CA . ILE A 1 81 ? -2.907 6.709 1.978 1.00 86.12 81 ILE A CA 1
ATOM 621 C C . ILE A 1 81 ? -1.650 7.524 1.703 1.00 86.12 81 ILE A C 1
ATOM 623 O O . ILE A 1 81 ? -1.173 7.652 0.573 1.00 86.12 81 ILE A O 1
ATOM 627 N N . ARG A 1 82 ? -1.015 7.985 2.784 1.00 83.00 82 ARG A N 1
ATOM 628 C CA . ARG A 1 82 ? 0.294 8.640 2.719 1.00 83.00 82 ARG A CA 1
ATOM 629 C C . ARG A 1 82 ? 1.309 7.723 2.028 1.00 83.00 82 ARG A C 1
ATOM 631 O O . ARG A 1 82 ? 1.617 6.634 2.516 1.00 83.00 82 ARG A O 1
ATOM 638 N N . GLY A 1 83 ? 1.866 8.188 0.910 1.00 83.62 83 GLY A N 1
ATOM 639 C CA . GLY A 1 83 ? 2.884 7.474 0.131 1.00 83.62 83 GLY A CA 1
ATOM 640 C C . GLY A 1 83 ? 2.380 6.822 -1.161 1.00 83.62 83 GLY A C 1
ATOM 641 O O . GLY A 1 83 ? 3.212 6.339 -1.939 1.00 83.62 83 GLY A O 1
ATOM 642 N N . ILE A 1 84 ? 1.070 6.848 -1.425 1.00 85.69 84 ILE A N 1
ATOM 643 C CA . ILE A 1 84 ? 0.506 6.577 -2.751 1.00 85.69 84 ILE A CA 1
ATOM 644 C C . ILE A 1 84 ? 0.282 7.915 -3.457 1.00 85.69 84 ILE A C 1
ATOM 646 O O . ILE A 1 84 ? -0.303 8.838 -2.905 1.00 85.69 84 ILE A O 1
ATOM 650 N N . SER A 1 85 ? 0.808 8.034 -4.673 1.00 85.50 85 SER A N 1
ATOM 651 C CA . SER A 1 85 ? 0.632 9.204 -5.535 1.00 85.50 85 SER A CA 1
ATOM 652 C C . SER A 1 85 ? -0.167 8.821 -6.777 1.00 85.50 85 SER A C 1
ATOM 654 O O . SER A 1 85 ? -0.243 7.640 -7.118 1.00 85.50 85 SER A O 1
ATOM 656 N N . GLN A 1 86 ? -0.698 9.812 -7.500 1.00 86.62 86 GLN A N 1
ATOM 657 C CA . GLN A 1 86 ? -1.430 9.615 -8.761 1.00 86.62 86 GLN A CA 1
ATOM 658 C C . GLN A 1 86 ? -0.680 8.688 -9.733 1.00 86.62 86 GLN A C 1
ATOM 660 O O . GLN A 1 86 ? -1.259 7.760 -10.292 1.00 86.62 86 GLN A O 1
ATOM 665 N N . LYS A 1 87 ? 0.639 8.896 -9.874 1.00 84.12 87 LYS A N 1
ATOM 666 C CA . LYS A 1 87 ? 1.515 8.075 -10.725 1.00 84.12 87 LYS A CA 1
ATOM 667 C C . LYS A 1 87 ? 1.524 6.609 -10.296 1.00 84.12 87 LYS A C 1
ATOM 669 O O . LYS A 1 87 ? 1.443 5.719 -11.135 1.00 84.12 87 LYS A O 1
ATOM 674 N N . LYS A 1 88 ? 1.607 6.351 -8.987 1.00 84.38 88 LYS A N 1
ATOM 675 C CA . LYS A 1 88 ? 1.552 4.985 -8.457 1.00 84.38 88 LYS A CA 1
ATOM 676 C C . LYS A 1 88 ? 0.174 4.386 -8.682 1.00 84.38 88 LYS A C 1
ATOM 678 O O . LYS A 1 88 ? 0.089 3.284 -9.191 1.00 84.38 88 LYS A O 1
ATOM 683 N N . LEU A 1 89 ? -0.896 5.120 -8.386 1.00 86.31 89 LEU A N 1
ATOM 684 C CA . LEU A 1 89 ? -2.258 4.635 -8.598 1.00 86.31 89 LEU A CA 1
ATOM 685 C C . LEU A 1 89 ? -2.507 4.228 -10.057 1.00 86.31 89 LEU A C 1
ATOM 687 O O . LEU A 1 89 ? -3.082 3.173 -10.301 1.00 86.31 89 LEU A O 1
ATOM 691 N N . GLN A 1 90 ? -2.020 5.006 -11.025 1.00 86.44 90 GLN A N 1
ATOM 692 C CA . GLN A 1 90 ? -2.096 4.644 -12.444 1.00 86.44 90 GLN A CA 1
ATOM 693 C C . GLN A 1 90 ? -1.357 3.338 -12.756 1.00 86.44 90 GLN A C 1
ATOM 695 O O . GLN A 1 90 ? -1.897 2.496 -13.465 1.00 86.44 90 GLN A O 1
ATOM 700 N N . ALA A 1 91 ? -0.165 3.138 -12.186 1.00 83.12 91 ALA A N 1
ATOM 701 C CA . ALA A 1 91 ? 0.577 1.885 -12.327 1.00 83.12 91 ALA A CA 1
ATOM 702 C C . ALA A 1 91 ? -0.110 0.697 -11.627 1.00 83.12 91 ALA A C 1
ATOM 704 O O . ALA A 1 91 ? 0.100 -0.446 -12.019 1.00 83.12 91 ALA A O 1
ATOM 705 N N . LEU A 1 92 ? -0.922 0.960 -10.600 1.00 82.75 92 LEU A N 1
ATOM 706 C CA . LEU A 1 92 ? -1.631 -0.049 -9.814 1.00 82.75 92 LEU A CA 1
ATOM 707 C C . LEU A 1 92 ? -2.978 -0.448 -10.409 1.00 82.75 92 LEU A C 1
ATOM 709 O O . LEU A 1 92 ? -3.354 -1.604 -10.267 1.00 82.75 92 LEU A O 1
ATOM 713 N N . ARG A 1 93 ? -3.677 0.470 -11.089 1.00 82.25 93 ARG A N 1
ATOM 714 C CA . ARG A 1 93 ? -4.997 0.248 -11.705 1.00 82.25 93 ARG A CA 1
ATOM 715 C C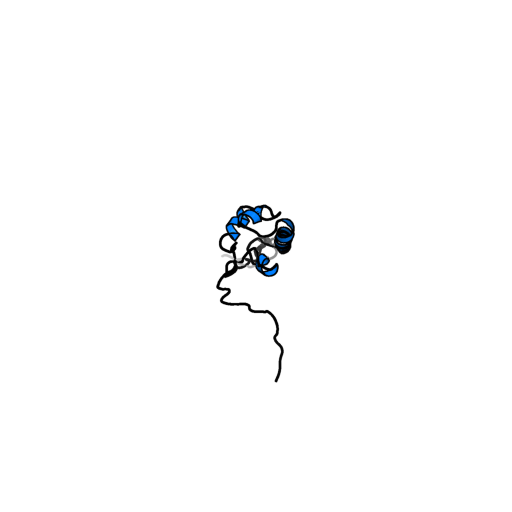 . ARG A 1 93 ? -5.166 -1.093 -12.434 1.00 82.25 93 ARG A C 1
ATOM 717 O O . ARG A 1 93 ? -6.192 -1.721 -12.200 1.00 82.25 93 ARG A O 1
ATOM 724 N N . PRO A 1 94 ? -4.222 -1.567 -13.270 1.00 82.75 94 PRO A N 1
ATOM 725 C CA . PRO A 1 94 ? -4.387 -2.853 -13.955 1.00 82.75 94 PRO A CA 1
ATOM 726 C C . PRO A 1 94 ? -4.228 -4.084 -13.042 1.00 82.75 94 PRO A C 1
ATOM 728 O O . PRO A 1 94 ? -4.594 -5.185 -13.439 1.00 82.75 94 PRO A O 1
ATOM 731 N N . TYR A 1 95 ? -3.693 -3.921 -11.829 1.00 80.69 95 TYR A N 1
ATOM 732 C CA . TYR A 1 95 ? -3.360 -5.010 -10.902 1.00 80.69 95 TYR A CA 1
ATOM 733 C C . TYR A 1 95 ? -4.231 -5.043 -9.647 1.00 80.69 95 TYR A C 1
ATOM 735 O O . TYR A 1 95 ? -4.011 -5.897 -8.789 1.00 80.69 95 TYR A O 1
ATOM 743 N N . VAL A 1 96 ? -5.182 -4.121 -9.496 1.00 83.19 96 VAL A N 1
ATOM 744 C CA . VAL A 1 96 ? -6.004 -4.002 -8.286 1.00 83.19 96 VAL A CA 1
ATOM 745 C C . VAL A 1 96 ? -7.486 -4.003 -8.622 1.00 83.19 96 VAL A C 1
ATOM 747 O O . VAL A 1 96 ? -7.916 -3.386 -9.594 1.00 83.19 96 VAL A O 1
ATOM 750 N N . THR A 1 97 ? -8.277 -4.674 -7.792 1.00 82.62 97 THR A N 1
ATOM 751 C CA . THR A 1 97 ? -9.737 -4.728 -7.928 1.00 82.62 97 THR A CA 1
ATOM 752 C C . THR A 1 97 ? -10.418 -4.427 -6.605 1.00 82.62 97 THR A C 1
ATOM 754 O O . THR A 1 97 ? -9.849 -4.625 -5.531 1.00 82.62 97 THR A O 1
ATOM 757 N N . VAL A 1 98 ? -11.658 -3.945 -6.689 1.00 78.62 98 VAL A N 1
ATOM 758 C CA . VAL A 1 98 ? -12.499 -3.633 -5.532 1.00 78.62 98 VAL A CA 1
ATOM 759 C C . VAL A 1 98 ? -13.892 -4.190 -5.831 1.00 78.62 98 VAL A C 1
ATOM 761 O O . VAL A 1 98 ? -14.684 -3.540 -6.503 1.00 78.62 98 VAL A O 1
ATOM 764 N N . SER A 1 99 ? -14.158 -5.439 -5.435 1.00 64.31 99 SER A N 1
ATOM 765 C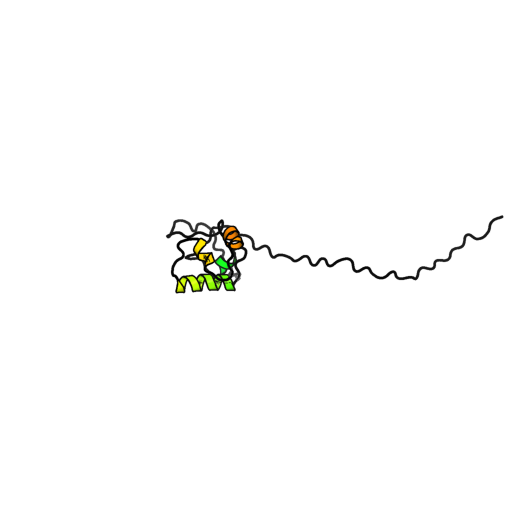 CA . SER A 1 99 ? -15.401 -6.160 -5.768 1.00 64.31 99 SER A CA 1
ATOM 766 C C . SER A 1 99 ? -16.025 -6.827 -4.529 1.00 64.31 99 SER A C 1
ATOM 768 O O . SER A 1 99 ? -15.296 -7.177 -3.599 1.00 64.31 99 SER A O 1
ATOM 770 N N . PRO A 1 100 ? -17.358 -7.040 -4.485 1.00 52.78 100 PRO A N 1
ATOM 771 C CA . PRO A 1 100 ? -17.979 -8.079 -3.650 1.00 52.78 100 PRO A CA 1
ATOM 772 C C . PRO A 1 100 ? -17.605 -9.512 -4.147 1.00 52.78 100 PRO A C 1
ATOM 774 O O . PRO A 1 100 ? -17.115 -9.637 -5.271 1.00 52.78 100 PRO A O 1
ATOM 777 N N . PRO A 1 101 ? -17.746 -10.580 -3.321 1.00 47.94 101 PRO A N 1
ATOM 778 C CA . PRO A 1 101 ? -17.084 -11.897 -3.505 1.00 47.94 101 PRO A CA 1
ATOM 779 C C . PRO A 1 101 ? -17.653 -12.776 -4.663 1.00 47.94 101 PRO A C 1
ATOM 781 O O . PRO A 1 101 ? -18.739 -12.477 -5.146 1.00 47.94 101 PRO A O 1
ATOM 784 N N . PRO A 1 102 ? -16.945 -13.847 -5.123 1.00 58.22 102 PRO A N 1
ATOM 785 C CA . PRO A 1 102 ? -16.638 -14.088 -6.552 1.00 58.22 102 PRO A CA 1
ATOM 786 C C . PRO A 1 102 ? -17.264 -15.370 -7.172 1.00 58.22 102 PRO A C 1
ATOM 788 O O . PRO A 1 102 ? -18.037 -16.068 -6.520 1.00 58.22 102 PRO A O 1
ATOM 791 N N . PRO A 1 103 ? -16.818 -15.778 -8.383 1.00 45.88 103 PRO A N 1
ATOM 792 C CA . PRO A 1 103 ? -16.011 -17.001 -8.402 1.00 45.88 103 PRO A CA 1
ATOM 793 C C . PRO A 1 103 ? -14.650 -16.813 -9.098 1.00 45.88 103 PRO A C 1
ATOM 795 O O . PRO A 1 103 ? -14.558 -16.199 -10.154 1.00 45.88 103 PRO A O 1
ATOM 798 N N . GLN A 1 104 ? -13.625 -17.457 -8.518 1.00 41.06 104 GLN A N 1
ATOM 799 C CA . GLN A 1 104 ? -12.271 -17.726 -9.046 1.00 41.06 104 GLN A CA 1
ATOM 800 C C . GLN A 1 104 ? -11.212 -16.618 -8.806 1.00 41.06 104 GLN A C 1
ATOM 802 O O . GLN A 1 104 ? -11.182 -15.614 -9.495 1.00 41.06 104 GLN A O 1
ATOM 807 N N . SER A 1 105 ? -10.225 -16.698 -7.902 1.00 50.84 105 SER A N 1
ATOM 808 C CA . SER A 1 105 ? -9.570 -17.821 -7.209 1.00 50.84 105 SER A CA 1
ATOM 809 C C . SER A 1 105 ? -9.557 -19.148 -7.965 1.00 50.84 105 SER A C 1
ATOM 811 O O . SER A 1 105 ? -9.985 -20.176 -7.454 1.00 50.84 105 SER A O 1
ATOM 813 N N . THR A 1 106 ? -9.070 -19.153 -9.201 1.00 43.75 106 THR A N 1
ATOM 814 C CA . THR A 1 106 ? -8.538 -20.387 -9.789 1.00 43.75 106 THR A CA 1
ATOM 815 C C . THR A 1 106 ? -7.090 -20.167 -10.157 1.00 43.75 106 THR A C 1
ATOM 817 O O . THR A 1 106 ? -6.746 -19.318 -10.969 1.00 43.75 106 THR A O 1
ATOM 820 N N . ALA A 1 107 ? -6.242 -20.949 -9.498 1.00 50.19 107 ALA A N 1
ATOM 821 C CA . ALA A 1 107 ? -4.816 -21.144 -9.708 1.00 50.19 107 ALA A CA 1
ATOM 822 C C 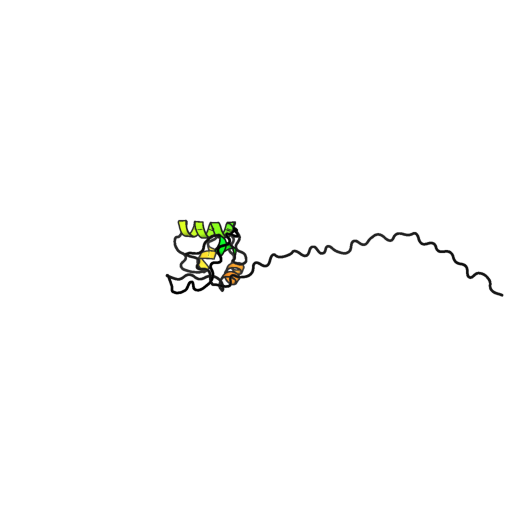. ALA A 1 107 ? -3.860 -20.329 -8.821 1.00 50.19 107 ALA A C 1
ATOM 824 O O . ALA A 1 107 ? -3.601 -19.147 -9.018 1.00 50.19 107 ALA A O 1
ATOM 825 N N . LYS A 1 108 ? -3.175 -21.080 -7.961 1.00 44.34 108 LYS A N 1
ATOM 826 C CA . LYS A 1 108 ? -1.804 -20.818 -7.518 1.00 44.34 108 LYS A CA 1
ATOM 827 C C . LYS A 1 108 ? -1.638 -19.944 -6.275 1.00 44.34 108 LYS A C 1
ATOM 829 O O . LYS A 1 108 ? -0.993 -18.905 -6.279 1.00 44.34 108 LYS A O 1
ATOM 834 N N . LYS A 1 109 ? -2.051 -20.531 -5.154 1.00 46.34 109 LYS A N 1
ATOM 835 C CA . LYS A 1 109 ? -1.114 -20.723 -4.043 1.00 46.34 109 LYS A CA 1
ATOM 836 C C . LYS A 1 109 ? 0.061 -21.567 -4.576 1.00 46.34 109 LYS A C 1
ATOM 838 O O . LYS A 1 109 ? -0.178 -22.669 -5.062 1.00 46.34 109 LYS A O 1
ATOM 843 N N . PRO A 1 110 ? 1.311 -21.108 -4.484 1.00 47.66 110 PRO A N 1
ATOM 844 C CA . PRO A 1 110 ? 2.352 -21.986 -4.010 1.00 47.66 110 PRO A CA 1
ATOM 845 C C . PRO A 1 110 ? 2.704 -21.464 -2.628 1.00 47.66 110 PRO A C 1
ATOM 847 O O . PRO A 1 110 ? 3.315 -20.409 -2.475 1.00 47.66 110 PRO A O 1
ATOM 850 N N . SER A 1 111 ? 2.245 -22.184 -1.608 1.00 50.12 111 SER A N 1
ATOM 851 C CA . SER A 1 111 ? 2.836 -22.076 -0.282 1.00 50.12 111 SER A CA 1
ATOM 852 C C . SER A 1 111 ? 4.346 -22.274 -0.445 1.00 50.12 111 SER A C 1
ATOM 854 O O . SER A 1 111 ? 4.744 -23.288 -1.019 1.00 50.12 111 SER A O 1
ATOM 856 N N . PRO A 1 112 ? 5.199 -21.366 0.043 1.00 63.16 112 PRO A N 1
ATOM 857 C CA . PRO A 1 112 ? 6.595 -21.681 0.275 1.00 63.16 112 PRO A CA 1
ATOM 858 C C . PRO A 1 112 ? 6.707 -22.312 1.672 1.00 63.16 112 PRO A C 1
ATOM 860 O O . PRO A 1 112 ? 6.645 -21.589 2.661 1.00 63.16 112 PRO A O 1
ATOM 863 N N . ALA A 1 113 ? 6.762 -23.650 1.718 1.00 46.97 113 ALA A N 1
ATOM 864 C CA . ALA A 1 113 ? 7.189 -24.563 2.806 1.00 46.97 113 ALA A CA 1
ATOM 865 C C . ALA A 1 113 ? 6.513 -25.929 2.529 1.00 46.97 113 ALA A C 1
ATOM 867 O O . ALA A 1 113 ? 5.314 -25.948 2.273 1.00 46.97 113 ALA A O 1
ATOM 868 N N . SER A 1 114 ? 7.154 -27.097 2.486 1.00 45.25 114 SER A N 1
ATOM 869 C CA . SER A 1 114 ? 8.415 -27.543 3.074 1.00 45.25 114 SER A CA 1
ATOM 870 C C . SER A 1 114 ? 9.083 -28.569 2.158 1.00 45.25 114 SER A C 1
ATOM 872 O O . SER A 1 114 ? 8.464 -29.553 1.762 1.00 45.25 114 SER A O 1
ATOM 874 N N . GLN A 1 115 ? 10.366 -28.373 1.872 1.00 58.97 115 GLN A N 1
ATOM 875 C CA . GLN A 1 115 ? 11.267 -29.491 1.615 1.00 58.97 115 GLN A CA 1
ATOM 876 C C . GLN A 1 115 ? 11.518 -30.199 2.955 1.00 58.97 115 GLN A C 1
ATOM 878 O O . GLN A 1 115 ? 12.240 -29.652 3.777 1.00 58.97 115 GLN A O 1
ATOM 883 N N . THR A 1 116 ? 10.940 -31.383 3.162 1.00 49.62 116 THR A N 1
ATOM 884 C CA . THR A 1 116 ? 11.349 -32.369 4.187 1.00 49.62 116 THR A CA 1
ATOM 885 C C . THR A 1 116 ? 10.864 -33.735 3.676 1.00 49.62 116 THR A C 1
ATOM 887 O O . THR A 1 116 ? 9.663 -33.951 3.612 1.00 49.62 116 THR A O 1
ATOM 890 N N . HIS A 1 117 ? 11.689 -34.522 2.978 1.00 64.62 117 HIS A N 1
ATOM 891 C CA . HIS A 1 117 ? 12.680 -35.487 3.493 1.00 64.62 117 HIS A CA 1
ATOM 892 C C . HIS A 1 117 ? 12.063 -36.826 3.954 1.00 64.62 117 HIS A C 1
ATOM 894 O O . HIS A 1 117 ? 11.265 -36.818 4.884 1.00 64.62 117 HIS A O 1
ATOM 900 N N . LYS A 1 118 ? 12.573 -37.930 3.361 1.00 65.12 118 LYS A N 1
ATOM 901 C CA . LYS A 1 118 ? 12.432 -39.366 3.723 1.00 65.12 118 LYS A CA 1
ATOM 902 C C . LYS A 1 118 ? 11.022 -39.975 3.593 1.00 65.12 118 LYS A C 1
ATOM 904 O O . LYS A 1 118 ? 10.046 -39.306 3.884 1.00 65.12 118 LYS A O 1
ATOM 909 N N . ASN A 1 119 ? 10.824 -41.225 3.170 1.00 57.22 119 ASN A N 1
ATOM 910 C CA . ASN A 1 119 ? 11.673 -42.422 3.163 1.00 57.22 119 ASN A CA 1
ATOM 911 C C . ASN A 1 119 ? 11.210 -43.361 2.038 1.00 57.22 119 ASN A C 1
ATOM 913 O O . ASN A 1 119 ? 9.979 -43.412 1.823 1.00 57.22 119 ASN A O 1
#

Foldseek 3Di:
DDDDPDDDDDPDDPDDPPPPDDPPVVPPVPLDADPAADELFPDDLVLQCSQPQQDSVLSVQSVVCCVVVNADPDLCVSVVGPRDDPVSSVSNVVRYDHDDDDPDPDDDDPPPDDPDDDD